Protein AF-A0A8S3K218-F1 (afdb_monomer)

Secondary structure (DSSP, 8-state):
---TTSHHHHHHHHHHHHHS--SS-----------HHHHHHHHHHHHHHHHHHSS------B----HHHHHHHHHH---GGG--STTGGG-SS---BS-HHHHHTTT-----SEEEE--TT-SS--TTEEEEE-SS-EE-

Structure (mmCIF, N/CA/C/O backbone):
data_AF-A0A8S3K218-F1
#
_entry.id   AF-A0A8S3K218-F1
#
loop_
_atom_site.group_PDB
_atom_site.id
_atom_site.type_symbol
_atom_site.label_atom_id
_atom_site.label_alt_id
_atom_site.label_comp_id
_atom_site.label_asym_id
_atom_site.label_entity_id
_atom_site.label_seq_id
_atom_site.pdbx_PDB_ins_code
_atom_site.Cartn_x
_atom_site.Cartn_y
_atom_site.Cartn_z
_atom_site.occupancy
_atom_site.B_iso_or_equiv
_atom_site.auth_seq_id
_atom_site.auth_comp_id
_atom_site.auth_asym_id
_atom_site.auth_atom_id
_atom_site.pdbx_PDB_model_num
ATOM 1 N N . MET A 1 1 ? -3.568 -11.811 10.333 1.00 82.25 1 MET A N 1
ATOM 2 C CA . MET A 1 1 ? -4.507 -10.681 10.504 1.00 82.25 1 MET A CA 1
ATOM 3 C C . MET A 1 1 ? -3.944 -9.694 11.508 1.00 82.25 1 MET A C 1
ATOM 5 O O . MET A 1 1 ? -3.314 -10.127 12.468 1.00 82.25 1 MET A O 1
ATOM 9 N N . VAL A 1 2 ? -4.155 -8.398 11.283 1.00 90.75 2 VAL A N 1
ATOM 10 C CA . VAL A 1 2 ? -3.811 -7.354 12.260 1.00 90.75 2 VAL A CA 1
ATOM 11 C C . VAL A 1 2 ? -4.861 -7.378 13.375 1.00 90.75 2 VAL A C 1
ATOM 13 O O . VAL A 1 2 ? -6.057 -7.464 13.092 1.00 90.75 2 VAL A O 1
ATOM 16 N N . GLN A 1 3 ? -4.435 -7.375 14.638 1.00 92.31 3 GLN A N 1
ATOM 17 C CA . GLN A 1 3 ? -5.360 -7.479 15.771 1.00 92.31 3 GLN A CA 1
ATOM 18 C C . GLN A 1 3 ? -6.104 -6.158 15.992 1.00 92.31 3 GLN A C 1
ATOM 20 O O . GLN A 1 3 ? -5.483 -5.104 16.014 1.00 92.31 3 GLN A O 1
ATOM 25 N N . LYS A 1 4 ? -7.423 -6.212 16.233 1.00 91.81 4 LYS A N 1
ATOM 26 C CA . LYS A 1 4 ? -8.275 -5.014 16.408 1.00 91.81 4 LYS A CA 1
ATOM 27 C C . LYS A 1 4 ? -7.841 -4.089 17.555 1.00 91.81 4 LYS A C 1
ATOM 29 O O . LYS A 1 4 ? -8.192 -2.914 17.568 1.00 91.81 4 LYS A O 1
ATOM 34 N N . THR A 1 5 ? -7.111 -4.632 18.524 1.00 93.12 5 THR A N 1
ATOM 35 C CA . THR A 1 5 ? -6.616 -3.929 19.710 1.00 93.12 5 THR A CA 1
ATOM 36 C C . THR A 1 5 ? -5.341 -3.127 19.457 1.00 93.12 5 THR A C 1
ATOM 38 O O . THR A 1 5 ? -4.962 -2.347 20.324 1.00 93.12 5 THR A O 1
ATOM 41 N N . THR A 1 6 ? -4.668 -3.298 18.313 1.00 95.88 6 THR A N 1
ATOM 42 C CA . THR A 1 6 ? -3.428 -2.568 18.028 1.00 95.88 6 THR A CA 1
ATOM 43 C C . THR A 1 6 ? -3.710 -1.169 17.497 1.00 95.88 6 THR A C 1
ATOM 45 O O . THR A 1 6 ? -4.680 -0.939 16.770 1.00 95.88 6 THR A O 1
ATOM 48 N N . GLU A 1 7 ? -2.805 -0.240 17.800 1.00 94.94 7 GLU A N 1
ATOM 49 C CA . GLU A 1 7 ? -2.823 1.116 17.239 1.00 94.94 7 GLU A CA 1
ATOM 50 C C . GLU A 1 7 ? -2.764 1.093 15.705 1.00 94.94 7 GLU A C 1
ATOM 52 O O . GLU A 1 7 ? -3.448 1.870 15.043 1.00 94.94 7 GLU A O 1
ATOM 57 N N . GLU A 1 8 ? -2.009 0.149 15.130 1.00 92.94 8 GLU A N 1
ATOM 58 C CA . GLU A 1 8 ? -1.932 -0.065 13.681 1.00 92.94 8 GLU A CA 1
ATOM 59 C C . GLU A 1 8 ? -3.313 -0.357 13.081 1.00 92.94 8 GLU A C 1
ATOM 61 O O . GLU A 1 8 ? -3.722 0.300 12.122 1.00 92.94 8 GLU A O 1
ATOM 66 N N . TYR A 1 9 ? -4.068 -1.298 13.663 1.00 94.94 9 TYR A N 1
ATOM 67 C CA . TYR A 1 9 ? -5.414 -1.605 13.183 1.00 94.94 9 TYR A CA 1
ATOM 68 C C . TYR A 1 9 ? -6.322 -0.383 13.284 1.00 94.94 9 TYR A C 1
ATOM 70 O O . TYR A 1 9 ? -7.022 -0.049 12.327 1.00 94.94 9 TYR A O 1
ATOM 78 N N . GLN A 1 10 ? -6.318 0.285 14.439 1.00 94.62 10 GLN A N 1
ATOM 79 C CA . GLN A 1 10 ? -7.185 1.431 14.699 1.00 94.62 10 GLN A CA 1
ATOM 80 C C . GLN A 1 10 ? -6.899 2.567 13.716 1.00 94.62 10 GLN A C 1
ATOM 82 O O . GLN A 1 10 ? -7.830 3.062 13.082 1.00 94.62 10 GLN A O 1
ATOM 87 N N . SER A 1 11 ? -5.625 2.893 13.497 1.00 93.75 11 SER A N 1
ATOM 88 C CA . SER A 1 11 ? -5.189 3.915 12.543 1.00 93.75 11 SER A CA 1
ATOM 89 C C . SER A 1 11 ? -5.617 3.591 11.106 1.00 93.75 11 SER A C 1
ATOM 91 O O . SER A 1 11 ? -6.275 4.405 10.452 1.00 93.75 11 SER A O 1
ATOM 93 N N . ILE A 1 12 ? -5.343 2.369 10.628 1.00 92.62 12 ILE A N 1
ATOM 94 C CA . ILE A 1 12 ? -5.721 1.943 9.270 1.00 92.62 12 ILE A CA 1
ATOM 95 C C . ILE A 1 12 ? -7.245 1.944 9.109 1.00 92.62 12 ILE A C 1
ATOM 97 O O . ILE A 1 12 ? -7.765 2.430 8.101 1.00 92.62 12 ILE A O 1
ATOM 101 N N . SER A 1 13 ? -7.972 1.425 10.101 1.00 92.44 13 SER A N 1
ATOM 102 C CA . SER A 1 13 ? -9.433 1.363 10.068 1.00 92.44 13 SER A CA 1
ATOM 103 C C . SER A 1 13 ? -10.065 2.756 10.050 1.00 92.44 13 SER A C 1
ATOM 105 O O . SER A 1 13 ? -10.955 2.995 9.238 1.00 92.44 13 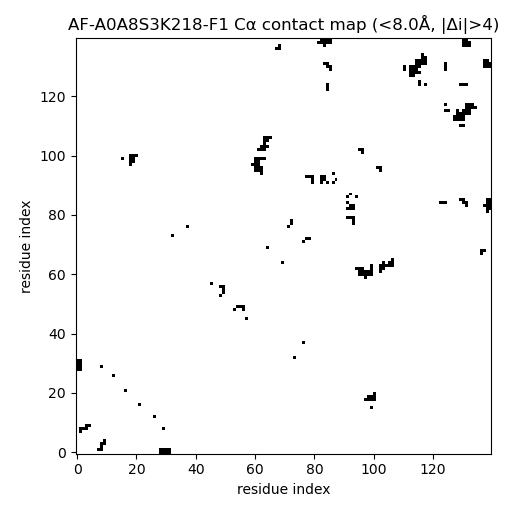SER A O 1
ATOM 107 N N . ALA A 1 14 ? -9.552 3.699 10.846 1.00 91.44 14 ALA A N 1
ATOM 108 C CA . ALA A 1 14 ? -10.031 5.076 10.880 1.00 91.44 14 ALA A CA 1
ATOM 109 C C . ALA A 1 14 ? -9.775 5.798 9.548 1.00 91.44 14 ALA A C 1
ATOM 111 O O . ALA A 1 14 ? -10.675 6.454 9.023 1.00 91.44 14 ALA A O 1
ATOM 112 N N . HIS A 1 15 ? -8.587 5.632 8.954 1.00 89.88 15 HIS A N 1
ATOM 113 C CA . HIS A 1 15 ? -8.266 6.202 7.640 1.00 89.88 15 HIS A CA 1
ATOM 114 C C . HIS A 1 15 ? -9.139 5.602 6.518 1.00 89.88 15 HIS A C 1
ATOM 116 O O . HIS A 1 15 ? -9.606 6.304 5.616 1.00 89.88 15 HIS A O 1
ATOM 122 N N . PHE A 1 16 ? -9.419 4.296 6.582 1.00 89.94 16 PHE A N 1
ATOM 123 C CA . PHE A 1 16 ? -10.322 3.629 5.642 1.00 89.94 16 PHE A CA 1
ATOM 124 C C . PHE A 1 16 ? -11.767 4.106 5.786 1.00 89.94 16 PHE A C 1
ATOM 126 O O . PHE A 1 16 ? -12.405 4.447 4.790 1.00 89.94 16 PHE A O 1
ATOM 133 N N . GLN A 1 17 ? -12.278 4.174 7.013 1.00 88.69 17 GLN A N 1
ATOM 134 C CA . GLN A 1 17 ? -13.652 4.583 7.290 1.00 88.69 17 GLN A CA 1
ATOM 135 C C . GLN A 1 17 ? -13.893 6.059 6.966 1.00 88.69 17 GLN A C 1
ATOM 137 O O . GLN A 1 17 ? -14.921 6.374 6.377 1.00 88.69 17 GLN A O 1
ATOM 142 N N . SER A 1 18 ? -12.943 6.954 7.256 1.00 86.62 18 SER A N 1
ATOM 143 C CA . SER A 1 18 ? -13.076 8.384 6.932 1.00 86.62 18 SER A CA 1
ATOM 144 C C . SER A 1 18 ? -13.172 8.648 5.426 1.00 86.62 18 SER A C 1
ATOM 146 O O . SER A 1 18 ? -13.828 9.594 4.992 1.00 86.62 18 SER A O 1
ATOM 148 N N . SER A 1 19 ? -12.553 7.787 4.615 1.00 81.56 19 SER A N 1
ATOM 149 C CA . SER A 1 19 ? -12.577 7.861 3.152 1.00 81.56 19 SER A CA 1
ATOM 150 C C . SER A 1 19 ? -13.678 7.000 2.506 1.00 81.56 19 SER A C 1
ATOM 152 O O . SER A 1 19 ? -13.929 7.114 1.297 1.00 81.56 19 SER A O 1
ATOM 154 N N . THR A 1 20 ? -14.371 6.172 3.296 1.00 79.44 20 THR A N 1
ATOM 155 C CA . THR A 1 20 ? -15.498 5.337 2.864 1.00 79.44 20 THR A CA 1
ATOM 156 C C . THR A 1 20 ? -16.810 6.082 3.118 1.00 79.44 20 THR A C 1
ATOM 158 O O . THR A 1 20 ? -17.209 6.277 4.260 1.00 79.44 20 THR A O 1
ATOM 161 N N . LYS A 1 21 ? -17.545 6.468 2.068 1.00 68.38 21 LYS A N 1
ATOM 162 C CA . LYS A 1 21 ? -18.939 6.905 2.208 1.00 68.38 21 LYS A CA 1
ATOM 163 C C . LYS A 1 21 ? -19.718 5.718 2.765 1.00 68.38 21 LYS A C 1
ATOM 165 O O . LYS A 1 21 ? -19.738 4.657 2.134 1.00 68.38 21 LYS A O 1
ATOM 170 N N . SER A 1 22 ? -20.295 5.884 3.951 1.00 55.62 22 SER A N 1
ATOM 171 C CA . SER A 1 22 ? -20.985 4.865 4.747 1.00 55.62 22 SER A CA 1
ATOM 172 C C . SER A 1 22 ? -22.288 4.388 4.090 1.00 55.62 22 SER A C 1
ATOM 174 O O . SER A 1 22 ? -23.379 4.532 4.625 1.00 55.62 22 SER A O 1
ATOM 176 N N . ASN A 1 23 ? -22.188 3.767 2.918 1.00 62.44 23 ASN A N 1
ATOM 177 C CA . ASN A 1 23 ? -23.311 3.172 2.198 1.00 62.44 23 ASN A CA 1
ATOM 178 C C . ASN A 1 23 ? -23.562 1.731 2.686 1.00 62.44 23 ASN A C 1
ATOM 180 O O . ASN A 1 23 ? -23.638 0.815 1.871 1.00 62.44 23 ASN A O 1
ATOM 184 N N . GLY A 1 24 ? -23.590 1.507 4.005 1.00 66.94 24 GLY A N 1
ATOM 185 C CA . GLY A 1 24 ? -23.833 0.179 4.590 1.00 66.94 24 GLY A CA 1
ATOM 186 C C . GLY A 1 24 ? -22.707 -0.844 4.387 1.00 66.94 24 GLY A C 1
ATOM 187 O O . GLY A 1 24 ? -22.970 -2.041 4.351 1.00 66.94 24 GLY A O 1
ATOM 188 N N . LYS A 1 25 ? -21.455 -0.395 4.222 1.00 74.88 25 LYS A N 1
ATOM 189 C CA . LYS A 1 25 ? -20.286 -1.277 4.058 1.00 74.88 25 LYS A CA 1
ATOM 190 C C . LYS A 1 25 ? -19.583 -1.503 5.390 1.00 74.88 25 LYS A C 1
ATOM 192 O O . LYS A 1 25 ? -19.306 -0.543 6.105 1.00 74.88 25 LYS A O 1
ATOM 197 N N . GLU A 1 26 ? -19.246 -2.756 5.672 1.00 85.06 26 GLU A N 1
ATOM 198 C CA . GLU A 1 26 ? -18.544 -3.170 6.887 1.00 85.06 26 GLU A CA 1
ATOM 199 C C . GLU A 1 26 ? -17.089 -3.564 6.584 1.00 85.06 26 GLU A C 1
ATOM 201 O O . GLU A 1 26 ? -16.802 -4.261 5.609 1.00 85.06 26 GLU A O 1
ATOM 206 N N . LEU A 1 27 ? -16.158 -3.123 7.437 1.00 88.06 27 LEU A N 1
ATOM 207 C CA . LEU A 1 27 ? -14.769 -3.579 7.404 1.00 88.06 27 LEU A CA 1
ATOM 208 C C . LEU A 1 27 ? -14.671 -4.966 8.054 1.00 88.06 27 LEU A C 1
ATOM 210 O O . LEU A 1 27 ? -14.757 -5.089 9.274 1.00 88.06 27 LEU A O 1
ATOM 214 N N . ILE A 1 28 ? -14.434 -5.993 7.238 1.00 90.88 28 ILE A N 1
ATOM 215 C CA . ILE A 1 28 ? -14.395 -7.387 7.703 1.00 90.88 28 ILE A CA 1
ATOM 216 C C . ILE A 1 28 ? -13.063 -7.729 8.384 1.00 90.88 28 ILE A C 1
ATOM 218 O O . ILE A 1 28 ? -13.045 -8.262 9.495 1.00 90.88 28 ILE A O 1
ATOM 222 N N . ARG A 1 29 ? -11.931 -7.437 7.730 1.00 92.56 29 ARG A N 1
ATOM 223 C CA . ARG A 1 29 ? -10.586 -7.736 8.247 1.00 92.56 29 ARG A CA 1
ATOM 224 C C . ARG A 1 29 ? -9.513 -6.842 7.631 1.00 92.56 29 ARG A C 1
ATOM 226 O O . ARG A 1 29 ? -9.714 -6.279 6.560 1.00 92.56 29 ARG A O 1
ATOM 233 N N . ILE A 1 30 ? -8.365 -6.773 8.305 1.00 94.75 30 ILE A N 1
ATOM 234 C CA . ILE A 1 30 ? -7.131 -6.157 7.806 1.00 94.75 30 ILE A CA 1
ATOM 235 C C . ILE A 1 30 ? -6.026 -7.217 7.822 1.00 94.75 30 ILE A C 1
ATOM 237 O O . ILE A 1 30 ? -5.761 -7.866 8.844 1.00 94.75 30 ILE A O 1
ATOM 241 N N . GLU A 1 31 ? -5.372 -7.388 6.678 1.00 94.38 31 GLU A N 1
ATOM 242 C CA . GLU A 1 31 ? -4.277 -8.332 6.481 1.00 94.38 31 GLU A CA 1
ATOM 243 C C . GLU A 1 31 ? -3.016 -7.565 6.091 1.00 94.38 31 GLU A C 1
ATOM 245 O O . GLU A 1 31 ? -3.005 -6.823 5.113 1.00 94.38 31 GLU A O 1
ATOM 250 N N . LEU A 1 32 ? -1.962 -7.720 6.894 1.00 92.50 32 LEU A N 1
ATOM 251 C CA . LEU A 1 32 ? -0.677 -7.085 6.638 1.00 92.50 32 LEU A CA 1
ATOM 252 C C . LEU A 1 32 ? 0.142 -7.960 5.692 1.00 92.50 32 LEU A C 1
ATOM 254 O O . LEU A 1 32 ? 0.500 -9.089 6.036 1.00 92.50 32 LEU A O 1
ATOM 258 N N . ILE A 1 33 ? 0.467 -7.415 4.524 1.00 91.50 33 ILE A N 1
ATOM 259 C CA . ILE A 1 33 ? 1.346 -8.055 3.548 1.00 91.50 33 ILE A CA 1
ATOM 260 C C . ILE 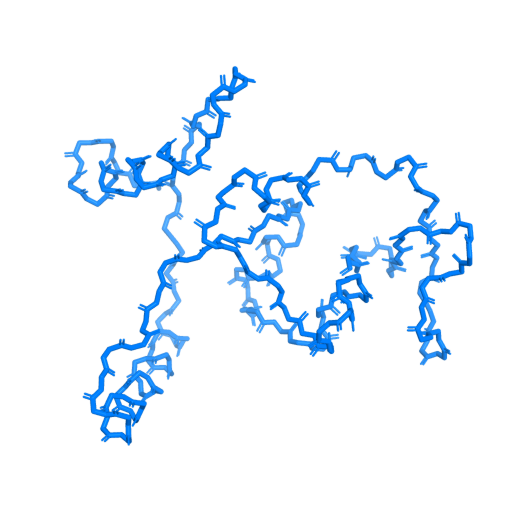A 1 33 ? 2.791 -7.768 3.956 1.00 91.50 33 ILE A C 1
ATOM 262 O O . ILE A 1 33 ? 3.198 -6.611 4.052 1.00 91.50 33 ILE A O 1
ATOM 266 N N . LYS A 1 34 ? 3.574 -8.821 4.201 1.00 90.56 34 LYS A N 1
ATOM 267 C CA . LYS A 1 34 ? 4.995 -8.711 4.546 1.00 90.56 34 LYS A CA 1
ATOM 268 C C . LYS A 1 34 ? 5.841 -9.327 3.444 1.00 90.56 34 LYS A C 1
ATOM 270 O O . LYS A 1 34 ? 5.875 -10.544 3.298 1.00 90.56 34 LYS A O 1
ATOM 275 N N . ASN A 1 35 ? 6.544 -8.481 2.699 1.00 89.25 35 ASN A N 1
ATOM 276 C CA . ASN A 1 35 ? 7.555 -8.910 1.743 1.00 89.25 35 ASN A CA 1
ATOM 277 C C . ASN A 1 35 ? 8.838 -8.104 1.970 1.00 89.25 35 ASN A C 1
ATOM 279 O O . ASN A 1 35 ? 8.922 -6.931 1.609 1.00 89.25 35 ASN A O 1
ATOM 283 N N . GLU A 1 36 ? 9.823 -8.735 2.606 1.00 91.25 36 GLU A N 1
ATOM 284 C CA . GLU A 1 36 ? 11.068 -8.084 3.019 1.00 91.25 36 GLU A CA 1
ATOM 285 C C . GLU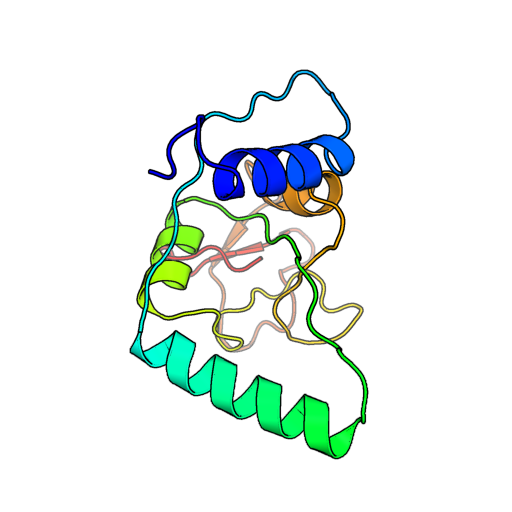 A 1 36 ? 11.895 -7.599 1.824 1.00 91.25 36 GLU A C 1
ATOM 287 O O . GLU A 1 36 ? 12.407 -6.481 1.838 1.00 91.25 36 GLU A O 1
ATOM 292 N N . GLN A 1 37 ? 11.959 -8.388 0.749 1.00 89.88 37 GLN A N 1
ATOM 293 C CA . GLN A 1 37 ? 12.722 -8.032 -0.447 1.00 89.88 37 GLN A CA 1
ATOM 294 C C . GLN A 1 37 ? 12.176 -6.760 -1.107 1.00 89.88 37 GLN A C 1
ATOM 296 O O . GLN A 1 37 ? 12.942 -5.861 -1.464 1.00 89.88 37 GLN A O 1
ATOM 301 N N . TRP A 1 38 ? 10.851 -6.656 -1.244 1.00 88.06 38 TRP A N 1
ATOM 302 C CA . TRP A 1 38 ? 10.219 -5.449 -1.779 1.00 88.06 38 TRP A CA 1
ATOM 303 C C . TRP A 1 38 ? 10.314 -4.276 -0.812 1.00 88.06 38 TRP A C 1
ATOM 305 O O . TRP A 1 38 ? 10.558 -3.153 -1.250 1.00 88.06 38 TRP A O 1
ATOM 315 N N . TYR A 1 39 ? 10.199 -4.524 0.493 1.00 91.81 39 TYR A N 1
ATOM 316 C CA . TYR A 1 39 ? 10.326 -3.479 1.502 1.00 91.81 39 TYR A CA 1
ATOM 317 C C . TYR A 1 39 ? 11.713 -2.822 1.486 1.00 91.81 39 TYR A C 1
ATOM 319 O O . TYR A 1 39 ? 11.810 -1.597 1.526 1.00 91.81 39 TYR A O 1
ATOM 327 N N . VAL A 1 40 ? 12.791 -3.599 1.340 1.00 94.81 40 VAL A N 1
ATOM 328 C CA . VAL A 1 40 ? 14.154 -3.050 1.220 1.00 94.81 40 VAL A CA 1
ATOM 329 C C . VAL A 1 40 ? 14.281 -2.142 -0.007 1.00 94.81 40 VAL A C 1
ATOM 331 O O . VAL A 1 40 ? 14.775 -1.018 0.111 1.00 94.81 40 VAL A O 1
ATOM 334 N N . LYS A 1 41 ? 13.777 -2.576 -1.173 1.00 92.62 41 LYS A N 1
ATOM 335 C CA . LYS A 1 41 ? 13.775 -1.754 -2.399 1.00 92.62 41 LYS A CA 1
ATOM 336 C C . LYS A 1 41 ? 12.953 -0.476 -2.221 1.00 92.62 41 LYS A C 1
ATOM 338 O O . LYS A 1 41 ? 13.412 0.605 -2.584 1.00 92.62 41 LYS A O 1
ATOM 343 N N . TYR A 1 42 ? 11.771 -0.589 -1.617 1.00 91.19 42 TYR A N 1
ATOM 344 C CA . TYR A 1 42 ? 10.913 0.547 -1.293 1.00 91.19 42 TYR A CA 1
ATOM 345 C C . TYR A 1 42 ? 11.642 1.579 -0.424 1.00 91.19 42 TYR A C 1
ATOM 347 O O . TYR A 1 42 ? 11.673 2.761 -0.759 1.00 91.19 42 TYR A O 1
ATOM 355 N N . ARG A 1 43 ? 12.293 1.138 0.660 1.00 94.56 43 ARG A N 1
ATOM 356 C CA . ARG A 1 43 ? 13.023 2.025 1.578 1.00 94.56 43 ARG A CA 1
ATOM 357 C C . ARG A 1 43 ? 14.208 2.722 0.914 1.00 94.56 43 ARG A C 1
ATOM 359 O O . ARG A 1 43 ? 14.442 3.892 1.210 1.00 94.56 43 ARG A O 1
ATOM 366 N N . ALA A 1 44 ? 14.913 2.044 0.008 1.00 93.88 44 ALA A N 1
ATOM 367 C CA . ALA A 1 44 ? 15.983 2.660 -0.775 1.00 93.88 44 ALA A CA 1
ATOM 368 C C . ALA A 1 44 ? 15.448 3.792 -1.673 1.00 93.88 44 ALA A C 1
ATOM 370 O O . ALA A 1 44 ? 15.977 4.904 -1.638 1.00 93.88 44 ALA A O 1
ATOM 371 N N . HIS A 1 45 ? 14.353 3.552 -2.404 1.00 90.19 45 HIS A N 1
ATOM 372 C CA . HIS A 1 45 ? 13.703 4.585 -3.220 1.00 90.19 45 HIS A CA 1
ATOM 373 C C . HIS A 1 45 ? 13.137 5.735 -2.382 1.00 90.19 45 HIS A C 1
ATOM 375 O O . HIS A 1 45 ? 13.294 6.897 -2.748 1.00 90.19 45 HIS A O 1
ATOM 381 N N . PHE A 1 46 ? 12.518 5.433 -1.241 1.00 89.19 46 PHE A N 1
ATOM 382 C CA . PHE A 1 46 ? 12.014 6.449 -0.320 1.00 89.19 46 PHE A CA 1
ATOM 383 C C . PHE A 1 46 ? 13.133 7.403 0.130 1.00 89.19 46 PHE A C 1
ATOM 385 O O . PHE A 1 46 ? 12.959 8.621 0.087 1.00 89.19 46 PHE A O 1
ATOM 392 N N . GLN A 1 47 ? 14.301 6.866 0.502 1.00 91.88 47 GLN A N 1
ATOM 393 C CA . GLN A 1 47 ? 15.445 7.674 0.932 1.00 91.88 47 GLN A CA 1
ATOM 394 C C . GLN A 1 47 ? 16.019 8.534 -0.206 1.00 91.88 47 GLN A C 1
ATOM 396 O O . GLN A 1 47 ? 16.354 9.700 0.021 1.00 91.88 47 GLN A O 1
ATOM 401 N N . ASP A 1 48 ? 16.108 7.994 -1.426 1.00 92.19 48 ASP A N 1
ATOM 402 C CA . ASP A 1 48 ? 16.506 8.759 -2.616 1.00 92.19 48 ASP A CA 1
ATOM 403 C C . ASP A 1 48 ? 15.566 9.951 -2.859 1.00 92.19 48 ASP A C 1
ATOM 405 O O . ASP A 1 48 ? 16.008 11.098 -2.961 1.00 92.19 48 ASP A O 1
ATOM 409 N N . PHE A 1 49 ? 14.252 9.710 -2.856 1.00 85.81 49 PHE A N 1
ATOM 410 C CA . PHE A 1 49 ? 13.248 10.752 -3.074 1.00 85.81 49 PHE A CA 1
ATOM 411 C C . PHE A 1 49 ? 13.261 11.807 -1.970 1.00 85.81 49 PHE A C 1
ATOM 413 O O . PHE A 1 49 ? 13.207 12.999 -2.275 1.00 85.81 49 PHE A O 1
ATOM 420 N N . ALA A 1 50 ? 13.378 11.394 -0.705 1.00 88.75 50 ALA A N 1
ATOM 421 C CA . ALA A 1 50 ? 13.486 12.317 0.421 1.00 88.75 50 ALA A CA 1
ATOM 422 C C . ALA A 1 50 ? 14.709 13.237 0.275 1.00 88.75 50 ALA A C 1
ATOM 424 O O . ALA A 1 50 ? 14.613 14.441 0.516 1.00 88.75 50 ALA A O 1
ATOM 425 N N . THR A 1 51 ? 15.837 12.690 -0.187 1.00 91.56 51 THR A N 1
ATOM 426 C CA . THR A 1 51 ? 17.083 13.441 -0.399 1.00 91.56 51 THR A CA 1
ATOM 427 C C . THR A 1 51 ? 16.950 14.418 -1.568 1.00 91.56 51 THR A C 1
ATOM 429 O O . THR A 1 51 ? 17.275 15.599 -1.437 1.00 91.56 51 THR A O 1
ATOM 432 N N . ARG A 1 52 ? 16.432 13.947 -2.707 1.00 94.38 52 ARG A N 1
ATOM 433 C CA . ARG A 1 52 ? 16.315 14.727 -3.945 1.00 94.38 52 ARG A CA 1
ATOM 434 C C . ARG A 1 52 ? 15.253 15.821 -3.869 1.00 94.38 52 ARG A C 1
ATOM 436 O O . ARG A 1 52 ? 15.465 16.911 -4.392 1.00 94.38 52 ARG A O 1
ATOM 443 N N . LEU A 1 53 ? 14.113 15.534 -3.241 1.00 89.56 53 LEU A N 1
ATOM 444 C CA . LEU A 1 53 ? 12.962 16.440 -3.194 1.00 89.56 53 LEU A CA 1
ATOM 445 C C . LEU A 1 53 ? 12.894 17.264 -1.903 1.00 89.56 53 LEU A C 1
ATOM 447 O O . LEU A 1 53 ? 12.118 18.213 -1.847 1.00 89.56 53 LEU A O 1
ATOM 451 N N . LYS A 1 54 ? 13.684 16.915 -0.876 1.00 91.94 54 LYS A N 1
ATOM 452 C CA . LYS A 1 54 ? 13.700 17.572 0.447 1.00 91.94 54 LYS A CA 1
ATOM 453 C C . LYS A 1 54 ? 12.313 17.684 1.097 1.00 91.94 54 LYS A C 1
ATOM 455 O O . LYS A 1 54 ? 12.046 18.609 1.858 1.00 91.94 54 LYS A O 1
ATOM 460 N N . GLN A 1 55 ? 11.428 16.741 0.793 1.00 83.56 55 GLN A N 1
ATOM 461 C CA . GLN A 1 55 ? 10.065 16.679 1.311 1.00 83.56 55 GLN A CA 1
ATOM 462 C C . GLN A 1 55 ? 9.627 15.221 1.442 1.00 83.56 55 GLN A C 1
ATOM 464 O O . GLN A 1 55 ? 10.084 14.358 0.686 1.00 83.56 55 GLN A O 1
ATOM 469 N N . ASN A 1 56 ? 8.701 14.951 2.362 1.00 82.19 56 ASN A N 1
ATOM 470 C CA . ASN A 1 56 ? 8.051 13.650 2.414 1.00 82.19 56 ASN A CA 1
ATOM 471 C C . ASN A 1 56 ? 6.964 13.576 1.329 1.00 82.19 56 ASN A C 1
ATOM 473 O O . ASN A 1 56 ? 6.025 14.370 1.327 1.00 82.19 56 ASN A O 1
ATOM 477 N N . THR A 1 57 ? 7.116 12.631 0.401 1.00 81.50 57 THR A N 1
ATOM 478 C CA . THR A 1 57 ? 6.166 12.398 -0.700 1.00 81.50 57 THR A CA 1
ATOM 479 C C . THR A 1 57 ? 5.370 11.104 -0.549 1.00 81.50 57 THR A C 1
ATOM 481 O O . THR A 1 57 ? 4.499 10.835 -1.376 1.00 81.50 57 THR A O 1
ATOM 484 N N . GLU A 1 58 ? 5.634 10.321 0.500 1.00 87.50 58 GLU A N 1
ATOM 485 C CA . GLU A 1 58 ? 4.907 9.087 0.790 1.00 87.50 58 GLU A CA 1
ATOM 486 C C . GLU A 1 58 ? 3.450 9.393 1.142 1.00 87.50 58 GLU A C 1
ATOM 488 O O . GLU A 1 58 ? 3.131 10.353 1.850 1.00 87.50 58 GLU A O 1
ATOM 493 N N . ARG A 1 59 ? 2.545 8.573 0.606 1.00 84.69 59 ARG A N 1
ATOM 494 C CA . ARG A 1 59 ? 1.105 8.693 0.825 1.00 84.69 59 ARG A CA 1
ATOM 495 C C . ARG A 1 59 ? 0.501 7.310 0.994 1.00 84.69 59 ARG A C 1
ATOM 497 O O . ARG A 1 59 ? 0.830 6.392 0.248 1.00 84.69 59 ARG A O 1
ATOM 504 N N . HIS A 1 60 ? -0.451 7.199 1.912 1.00 86.88 60 HIS A N 1
ATOM 505 C CA . HIS A 1 60 ? -1.336 6.044 1.979 1.00 86.88 60 HIS A CA 1
ATOM 506 C C . HIS A 1 60 ? -2.424 6.186 0.918 1.00 86.88 60 HIS A C 1
ATOM 508 O O . HIS A 1 60 ? -3.179 7.161 0.916 1.00 86.88 60 HIS A O 1
ATOM 514 N N . LEU A 1 61 ? -2.487 5.220 0.006 1.00 85.75 61 LEU A N 1
ATOM 515 C CA . LEU A 1 61 ? -3.443 5.194 -1.093 1.00 85.75 61 LEU A CA 1
ATOM 516 C C . LEU A 1 61 ? -4.141 3.835 -1.163 1.00 85.75 61 LEU A C 1
ATOM 518 O O . LEU A 1 61 ? -3.683 2.842 -0.602 1.00 85.75 61 LEU A O 1
ATOM 522 N N . TYR A 1 62 ? -5.253 3.810 -1.881 1.00 85.62 62 TYR A N 1
ATOM 523 C CA . TYR A 1 62 ? -6.104 2.653 -2.086 1.00 85.62 62 TYR A CA 1
ATOM 524 C C . TYR A 1 62 ? -6.041 2.184 -3.536 1.00 85.62 62 TYR A C 1
ATOM 526 O O . TYR A 1 62 ? -5.996 2.998 -4.459 1.00 85.62 62 TYR A O 1
ATOM 534 N N . HIS A 1 63 ? -6.088 0.866 -3.711 1.00 85.75 63 HIS A N 1
ATOM 535 C CA . HIS A 1 63 ? -6.274 0.200 -4.991 1.00 85.75 63 HIS A CA 1
ATOM 536 C C . HIS A 1 63 ? -7.373 -0.850 -4.814 1.00 85.75 63 HIS A C 1
ATOM 538 O O . HIS A 1 63 ? -7.253 -1.752 -3.985 1.00 85.75 63 HIS A O 1
ATOM 544 N N . GLY A 1 64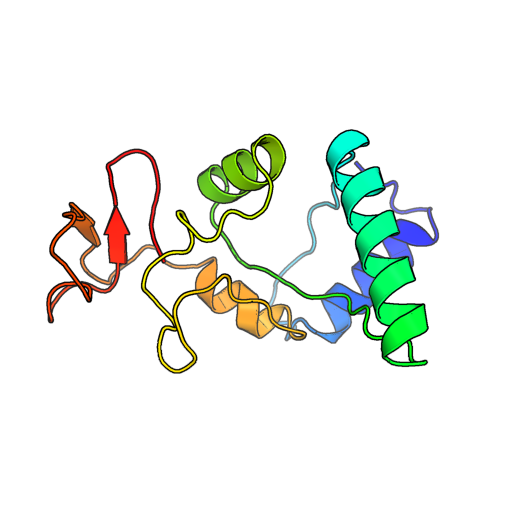 ? -8.483 -0.683 -5.527 1.00 82.94 64 GLY A N 1
ATOM 545 C CA . GLY A 1 64 ? -9.599 -1.618 -5.486 1.00 82.94 64 GLY A CA 1
ATOM 546 C C . GLY A 1 64 ? -9.435 -2.675 -6.568 1.00 82.94 64 GLY A C 1
ATOM 547 O O . GLY A 1 64 ? -9.317 -2.313 -7.732 1.00 82.94 64 GLY A O 1
ATOM 548 N N . CYS A 1 65 ? -9.435 -3.955 -6.197 1.00 78.94 65 CYS A N 1
ATOM 549 C CA . CYS A 1 65 ? -9.273 -5.064 -7.134 1.00 78.94 65 CYS A CA 1
ATOM 550 C C . CYS A 1 65 ? -10.054 -6.314 -6.691 1.00 78.94 65 CYS A C 1
ATOM 552 O O . CYS A 1 65 ? -10.516 -6.402 -5.549 1.00 78.94 65 CYS A O 1
ATOM 554 N N . ALA A 1 66 ? -10.206 -7.273 -7.608 1.00 80.00 66 ALA A N 1
ATOM 555 C CA . ALA A 1 66 ? -10.726 -8.606 -7.311 1.00 80.00 66 ALA A CA 1
ATOM 556 C C . ALA A 1 66 ? -9.686 -9.461 -6.561 1.00 80.00 66 ALA A C 1
ATOM 558 O O . ALA A 1 66 ? -8.487 -9.199 -6.640 1.00 80.00 66 ALA A O 1
ATOM 559 N N . GLN A 1 67 ? -10.133 -10.524 -5.882 1.00 79.69 67 GLN A N 1
ATOM 560 C CA . GLN A 1 67 ? -9.250 -11.389 -5.085 1.00 79.69 67 GLN A CA 1
ATOM 561 C C . GLN A 1 67 ? -8.098 -11.993 -5.908 1.00 79.69 67 GLN A C 1
ATOM 563 O O . GLN A 1 67 ? -6.965 -11.990 -5.446 1.00 79.69 67 GLN A O 1
ATOM 568 N N . THR A 1 68 ? -8.350 -12.439 -7.142 1.00 76.88 68 THR A N 1
ATOM 569 C CA . THR A 1 68 ? -7.311 -13.016 -8.018 1.00 76.88 68 THR A CA 1
ATOM 570 C C . THR A 1 68 ? -6.212 -12.009 -8.367 1.00 76.88 68 THR A C 1
ATOM 572 O O . THR A 1 68 ? -5.030 -12.347 -8.363 1.00 76.88 68 THR A O 1
ATOM 575 N N . ALA A 1 69 ? -6.587 -10.751 -8.613 1.00 76.25 69 ALA A N 1
ATOM 576 C CA . ALA A 1 69 ? -5.637 -9.665 -8.827 1.00 76.25 69 ALA A CA 1
ATOM 577 C C . ALA A 1 69 ? -4.871 -9.330 -7.537 1.00 76.25 69 ALA A C 1
ATOM 579 O O . ALA A 1 69 ? -3.659 -9.131 -7.585 1.00 76.25 69 ALA A O 1
ATOM 580 N N . ALA A 1 70 ? -5.541 -9.335 -6.379 1.00 82.94 70 ALA A N 1
ATOM 581 C CA . ALA A 1 70 ? -4.881 -9.155 -5.088 1.00 82.94 70 ALA A CA 1
ATOM 582 C C . ALA A 1 70 ? -3.819 -10.240 -4.837 1.00 82.94 70 ALA A C 1
ATOM 584 O O . ALA A 1 70 ? -2.702 -9.911 -4.445 1.00 82.94 70 ALA A O 1
ATOM 585 N N . ASP A 1 71 ? -4.122 -11.508 -5.128 1.00 81.06 71 ASP A N 1
ATOM 586 C CA . ASP A 1 71 ? -3.181 -12.625 -4.971 1.00 81.06 71 ASP A CA 1
ATOM 587 C C . ASP A 1 71 ? -1.943 -12.454 -5.872 1.00 81.06 71 ASP A C 1
ATOM 589 O O . ASP A 1 71 ? -0.806 -12.666 -5.435 1.00 81.06 71 ASP A O 1
ATOM 593 N N . ALA A 1 72 ? -2.145 -12.002 -7.114 1.00 79.88 72 ALA A N 1
ATOM 594 C CA . ALA A 1 72 ? -1.058 -11.689 -8.039 1.00 79.88 72 ALA A CA 1
ATOM 595 C C . ALA A 1 72 ? -0.189 -10.524 -7.537 1.00 79.88 72 ALA A C 1
ATOM 597 O O . ALA A 1 72 ? 1.036 -10.647 -7.522 1.00 79.88 72 ALA A O 1
ATOM 598 N N . ILE A 1 73 ? -0.807 -9.435 -7.063 1.00 84.25 73 ILE A N 1
ATOM 599 C CA . ILE A 1 73 ? -0.108 -8.269 -6.496 1.00 84.25 73 ILE A CA 1
ATOM 600 C C . ILE A 1 73 ? 0.694 -8.671 -5.253 1.00 84.25 73 ILE A C 1
ATOM 602 O O . ILE A 1 73 ? 1.838 -8.253 -5.088 1.00 84.25 73 ILE A O 1
ATOM 606 N N . ILE A 1 74 ? 0.135 -9.510 -4.379 1.00 85.88 74 ILE A N 1
ATOM 607 C CA . ILE A 1 74 ? 0.828 -9.994 -3.177 1.00 85.88 74 ILE A CA 1
ATOM 608 C C . ILE A 1 74 ? 2.087 -10.785 -3.554 1.00 85.88 74 ILE A C 1
ATOM 610 O O . ILE A 1 74 ? 3.129 -10.636 -2.909 1.00 85.88 74 ILE A O 1
ATOM 614 N N . LYS A 1 75 ? 2.008 -11.612 -4.603 1.00 84.06 75 LYS A N 1
ATOM 615 C CA . LYS A 1 75 ? 3.120 -12.453 -5.056 1.00 84.06 75 LYS A CA 1
ATOM 616 C C . LYS A 1 75 ? 4.187 -11.662 -5.815 1.00 84.06 75 LYS A C 1
ATOM 618 O O . LYS A 1 75 ? 5.376 -11.814 -5.539 1.00 84.06 75 LYS A O 1
ATOM 623 N N . ASN A 1 76 ? 3.762 -10.832 -6.761 1.00 81.62 76 ASN A N 1
ATOM 624 C CA . ASN A 1 76 ? 4.635 -10.231 -7.771 1.00 81.62 76 ASN A CA 1
ATOM 625 C C . ASN A 1 76 ? 4.872 -8.729 -7.562 1.00 81.62 76 ASN A C 1
ATOM 627 O O . ASN A 1 76 ? 5.652 -8.138 -8.301 1.00 81.62 76 ASN A O 1
ATOM 631 N N . CYS A 1 77 ? 4.270 -8.126 -6.531 1.00 85.00 77 CYS A N 1
ATOM 632 C CA . CYS A 1 77 ? 4.122 -6.677 -6.395 1.00 85.00 77 CYS A CA 1
ATOM 633 C C . CYS A 1 77 ? 3.228 -6.084 -7.502 1.00 85.00 77 CYS A C 1
ATOM 635 O O . CYS A 1 77 ? 2.648 -6.784 -8.331 1.00 85.00 77 CYS A O 1
ATOM 637 N N . PHE A 1 78 ? 3.082 -4.766 -7.475 1.00 80.25 78 PHE A N 1
ATOM 638 C CA . PHE A 1 78 ? 2.439 -3.989 -8.521 1.00 80.25 78 PHE A CA 1
ATOM 639 C C . PHE A 1 78 ? 3.322 -3.973 -9.773 1.00 80.25 78 PHE A C 1
ATOM 641 O O . PHE A 1 78 ? 4.416 -3.410 -9.743 1.00 80.25 78 PHE A O 1
ATOM 648 N N . ASP A 1 79 ? 2.838 -4.565 -10.862 1.00 71.75 79 ASP A N 1
ATOM 649 C CA . ASP A 1 79 ? 3.541 -4.602 -12.141 1.00 71.75 79 ASP A CA 1
ATOM 650 C C . ASP A 1 79 ? 2.776 -3.795 -13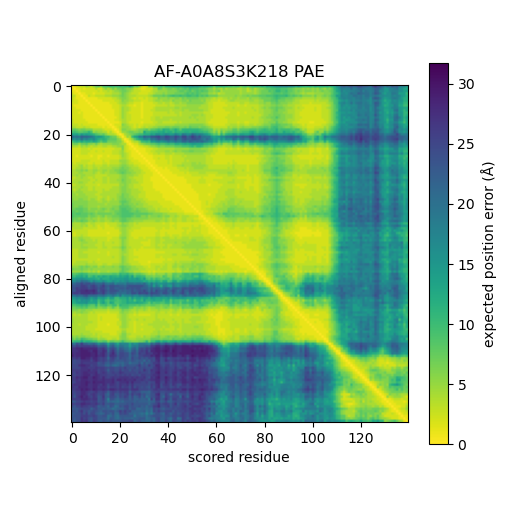.192 1.00 71.75 79 ASP A C 1
ATOM 652 O O . ASP A 1 79 ? 1.588 -4.017 -13.433 1.00 71.75 79 ASP A O 1
ATOM 656 N N . ARG A 1 80 ? 3.462 -2.814 -13.784 1.00 65.06 80 ARG A N 1
ATOM 657 C CA . ARG A 1 80 ? 2.880 -1.926 -14.790 1.00 65.06 80 ARG A CA 1
ATOM 658 C C . ARG A 1 80 ? 2.593 -2.664 -16.092 1.00 65.06 80 ARG A C 1
ATOM 660 O O . ARG A 1 80 ? 1.644 -2.290 -16.770 1.00 65.06 80 ARG A O 1
ATOM 667 N N . ASP A 1 81 ? 3.344 -3.716 -16.402 1.00 60.22 81 ASP A N 1
ATOM 668 C CA . ASP A 1 81 ? 3.102 -4.535 -17.592 1.00 60.22 81 ASP A CA 1
ATOM 669 C C . ASP A 1 81 ? 1.795 -5.345 -17.456 1.00 60.22 81 ASP A C 1
ATOM 671 O O . ASP A 1 81 ? 1.233 -5.803 -18.449 1.00 60.22 81 ASP A O 1
ATOM 675 N N . PHE A 1 82 ? 1.269 -5.444 -16.227 1.00 55.19 82 PHE A N 1
ATOM 676 C CA . PHE A 1 82 ? -0.034 -6.021 -15.886 1.00 55.19 82 PHE A CA 1
ATOM 677 C C . PHE A 1 82 ? -1.037 -4.973 -15.381 1.00 55.19 82 PHE A C 1
ATOM 679 O O . PHE A 1 82 ? -2.126 -5.332 -14.923 1.00 55.19 82 PHE A O 1
ATOM 686 N N . ALA A 1 83 ? -0.702 -3.680 -15.460 1.00 53.75 83 ALA A N 1
ATOM 687 C CA . ALA A 1 83 ? -1.688 -2.632 -15.273 1.00 53.75 83 ALA A CA 1
ATOM 688 C C . ALA A 1 83 ? -2.695 -2.760 -16.413 1.00 53.75 83 ALA A C 1
ATOM 690 O O . ALA A 1 83 ? -2.318 -2.767 -17.586 1.00 53.75 83 ALA A O 1
ATOM 691 N N . GLY A 1 84 ? -3.970 -2.931 -16.083 1.00 50.03 84 GLY A N 1
ATOM 692 C CA . GLY A 1 84 ? -4.981 -2.995 -17.120 1.00 50.03 84 GLY A CA 1
ATOM 693 C C . GLY A 1 84 ? -5.082 -1.690 -17.925 1.00 50.03 84 GLY A C 1
ATOM 694 O O . GLY A 1 84 ? -4.419 -0.688 -17.646 1.00 50.03 84 GLY A O 1
ATOM 695 N N . LYS A 1 85 ? -5.869 -1.730 -19.003 1.00 48.56 85 LYS A N 1
ATOM 696 C CA . LYS A 1 85 ? -5.945 -0.662 -20.013 1.00 48.56 85 LYS A CA 1
ATOM 697 C C . LYS A 1 85 ? -7.014 0.398 -19.716 1.00 48.56 85 LYS A C 1
ATOM 699 O O . LYS A 1 85 ? -7.208 1.306 -20.525 1.00 48.56 85 LYS A O 1
ATOM 704 N N . ASN A 1 86 ? -7.690 0.332 -18.574 1.00 44.03 86 ASN A N 1
ATOM 705 C CA . ASN A 1 86 ? -8.712 1.272 -18.145 1.00 44.03 86 ASN A CA 1
ATOM 706 C C . ASN A 1 86 ? -8.099 2.329 -17.228 1.00 44.03 86 ASN A C 1
ATOM 708 O O . ASN A 1 86 ? -7.335 2.054 -16.308 1.00 44.03 86 ASN A O 1
ATOM 712 N N . GLY A 1 87 ? -8.474 3.583 -17.478 1.00 46.50 87 GLY A N 1
ATOM 713 C CA . GLY A 1 87 ? -7.925 4.742 -16.774 1.00 46.50 87 GLY A CA 1
ATOM 714 C C . GLY A 1 87 ? -6.871 5.519 -17.562 1.00 46.50 87 GLY A C 1
ATOM 715 O O . GLY A 1 87 ? -6.444 6.559 -17.080 1.00 46.50 87 GLY A O 1
ATOM 716 N N . THR A 1 88 ? -6.540 5.119 -18.797 1.00 52.25 88 THR A N 1
ATOM 717 C CA . THR A 1 88 ? -5.493 5.714 -19.662 1.00 52.25 88 THR A CA 1
ATOM 718 C C . THR A 1 88 ? -5.667 7.187 -20.037 1.00 52.25 88 THR A C 1
ATOM 720 O O . THR A 1 88 ? -4.800 7.750 -20.703 1.00 52.25 88 THR A O 1
ATOM 723 N N . VAL A 1 89 ? -6.709 7.858 -19.533 1.00 51.47 89 VAL A N 1
ATOM 724 C CA . VAL A 1 89 ? -6.846 9.325 -19.562 1.00 51.47 89 VAL A CA 1
ATOM 725 C C . VAL A 1 89 ? -5.565 10.012 -19.070 1.00 51.47 89 VAL A C 1
ATOM 727 O O . VAL A 1 89 ? -5.217 11.080 -19.568 1.00 51.47 89 VAL A O 1
ATOM 730 N N . TYR A 1 90 ? -4.844 9.385 -18.132 1.00 49.25 90 TYR A N 1
ATOM 731 C CA . TYR A 1 90 ? -3.602 9.914 -17.562 1.00 49.25 90 TYR A CA 1
ATOM 732 C C . TYR A 1 90 ? -2.360 9.045 -17.843 1.00 49.25 90 TYR A C 1
ATOM 734 O O . TYR A 1 90 ? -1.323 9.249 -17.213 1.00 49.25 90 TYR A O 1
ATOM 742 N N . GLY A 1 91 ? -2.443 8.122 -18.810 1.00 52.53 91 GLY A N 1
ATOM 743 C CA . GLY A 1 91 ? -1.332 7.275 -19.266 1.00 52.53 91 GLY A CA 1
ATOM 744 C C . GLY A 1 91 ? -1.440 5.793 -18.889 1.00 52.53 91 GLY A C 1
ATOM 745 O O . GLY A 1 91 ? -2.382 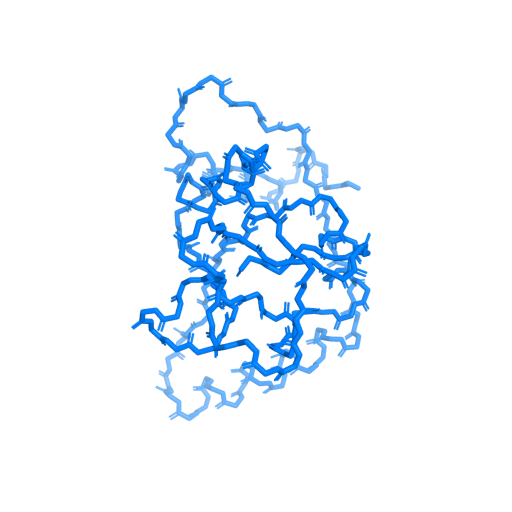5.346 -18.245 1.00 52.53 91 GLY A O 1
ATOM 746 N N . GLU A 1 92 ? -0.473 4.990 -19.315 1.00 60.34 92 GLU A N 1
ATOM 747 C CA . GLU A 1 92 ? -0.419 3.565 -18.971 1.00 60.34 92 GLU A CA 1
ATOM 748 C C . GLU A 1 92 ? 0.238 3.392 -17.598 1.00 60.34 92 GLU A C 1
ATOM 750 O O . GLU A 1 92 ? 1.389 3.789 -17.380 1.00 60.34 92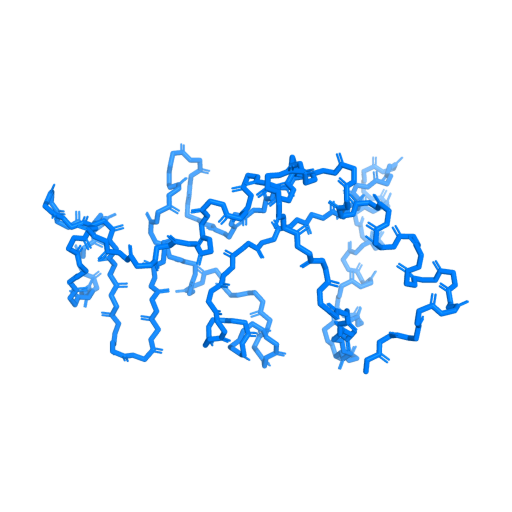 GLU A O 1
ATOM 755 N N . GLY A 1 93 ? -0.504 2.849 -16.634 1.00 63.56 93 GLY A N 1
ATOM 756 C CA . GLY A 1 93 ? -0.051 2.822 -15.252 1.00 63.56 93 GLY A CA 1
ATOM 757 C C . GLY A 1 93 ? -1.034 2.180 -14.290 1.00 63.56 93 GLY A C 1
ATOM 758 O O . GLY A 1 93 ? -2.179 1.897 -14.622 1.00 63.56 93 GLY A O 1
ATOM 759 N N . ILE A 1 9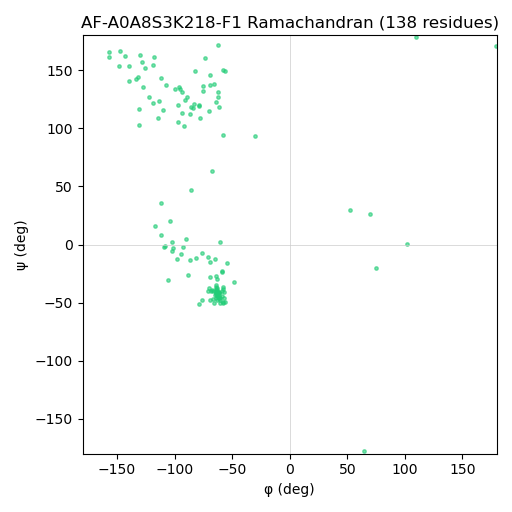4 ? -0.566 1.975 -13.062 1.00 73.19 94 ILE A N 1
ATOM 760 C CA . ILE A 1 94 ? -1.383 1.455 -11.969 1.00 73.19 94 ILE A CA 1
ATOM 761 C C . ILE A 1 94 ? -2.028 2.631 -11.251 1.00 73.19 94 ILE A C 1
ATOM 763 O O . ILE A 1 94 ? -1.350 3.565 -10.816 1.00 73.19 94 ILE A O 1
ATOM 767 N N . TYR A 1 95 ? -3.345 2.561 -11.112 1.00 74.69 95 TYR A N 1
ATOM 768 C CA . TYR A 1 95 ? -4.139 3.633 -10.540 1.00 74.69 95 TYR A CA 1
ATOM 769 C C . TYR A 1 95 ? -4.354 3.435 -9.044 1.00 74.69 95 TYR A C 1
ATOM 771 O O . TYR A 1 95 ? -4.786 2.377 -8.581 1.00 74.69 95 TYR A O 1
ATOM 779 N N . PHE A 1 96 ? -4.095 4.503 -8.298 1.00 79.00 96 PHE A N 1
ATOM 780 C CA . PHE A 1 96 ? -4.299 4.586 -6.860 1.00 79.00 96 PHE A CA 1
ATOM 781 C C . PHE A 1 96 ? -5.169 5.800 -6.533 1.00 79.00 96 PHE A C 1
ATOM 783 O O . PHE A 1 96 ? -5.136 6.809 -7.237 1.00 79.00 96 PHE A O 1
ATOM 790 N N . SER A 1 97 ? -5.925 5.738 -5.439 1.00 81.75 97 SER A N 1
ATOM 791 C CA . SER A 1 97 ? -6.726 6.869 -4.962 1.00 81.75 97 SER A CA 1
ATOM 792 C C . SER A 1 97 ? -6.520 7.116 -3.476 1.00 81.75 97 SER A C 1
ATOM 794 O O . SER A 1 97 ? -6.436 6.180 -2.691 1.00 81.75 97 SER A O 1
ATOM 796 N N . SER A 1 98 ? -6.527 8.379 -3.054 1.00 83.38 98 SER A N 1
ATOM 797 C CA . SER A 1 98 ? -6.615 8.739 -1.631 1.00 83.38 98 SER A CA 1
ATOM 798 C C . SER A 1 98 ? -7.998 8.454 -1.032 1.00 83.38 98 SER A C 1
ATOM 800 O O . SER A 1 98 ? -8.171 8.504 0.183 1.00 83.38 98 SER A O 1
ATOM 802 N N . ASN A 1 99 ? -8.994 8.146 -1.870 1.00 83.12 99 ASN A N 1
ATOM 803 C CA . ASN A 1 99 ? -10.359 7.873 -1.454 1.00 83.12 99 ASN A CA 1
ATOM 804 C C . ASN A 1 99 ? -10.701 6.386 -1.652 1.00 83.12 99 ASN A C 1
ATOM 806 O O . ASN A 1 99 ? -10.764 5.882 -2.780 1.00 83.12 99 ASN A O 1
ATOM 810 N N . SER A 1 100 ? -10.958 5.676 -0.553 1.00 84.31 100 SER A N 1
ATOM 811 C CA . SER A 1 100 ? -11.329 4.257 -0.588 1.00 84.31 100 SER A CA 1
ATOM 812 C C . SER A 1 100 ? -12.661 4.016 -1.305 1.00 84.31 100 SER A C 1
ATOM 814 O O . SER A 1 100 ? -12.776 3.047 -2.054 1.00 84.31 100 SER A O 1
ATOM 816 N N . SER A 1 101 ? -13.640 4.924 -1.191 1.00 83.75 101 SER A N 1
ATOM 817 C CA . SER A 1 101 ? -14.908 4.832 -1.938 1.00 83.75 101 SER A CA 1
ATOM 818 C C . SER A 1 101 ? -14.710 4.919 -3.444 1.00 83.75 101 SER A C 1
ATOM 820 O O . SER A 1 101 ? -15.428 4.254 -4.188 1.00 83.75 101 SER A O 1
ATOM 822 N N . TYR A 1 102 ? -13.775 5.759 -3.895 1.00 81.12 102 TYR A N 1
ATOM 823 C CA . TYR A 1 102 ? -13.439 5.880 -5.311 1.00 81.12 102 TYR A CA 1
ATOM 824 C C . TYR A 1 102 ? -12.818 4.581 -5.815 1.00 81.12 102 TYR A C 1
ATOM 826 O O . TYR A 1 102 ? -13.327 4.000 -6.766 1.00 81.12 102 TYR A O 1
ATOM 834 N N . SER A 1 103 ? -11.806 4.073 -5.106 1.00 81.06 103 SER A N 1
ATOM 835 C CA . SER A 1 103 ? -11.163 2.791 -5.428 1.00 81.06 103 SER A CA 1
ATOM 836 C C . SER A 1 103 ? -12.157 1.631 -5.430 1.00 81.06 103 SER A C 1
ATOM 838 O O . SER A 1 103 ? -12.111 0.769 -6.297 1.00 81.06 103 SER A O 1
ATOM 840 N N . HIS A 1 104 ? -13.120 1.633 -4.506 1.00 80.06 104 HIS A N 1
ATOM 841 C CA . HIS A 1 104 ? -14.130 0.586 -4.413 1.00 80.06 104 HIS A CA 1
ATOM 842 C C . HIS A 1 104 ? -15.053 0.501 -5.641 1.00 80.06 104 HIS A C 1
ATOM 844 O O . HIS A 1 104 ? -15.561 -0.578 -5.948 1.00 80.06 104 HIS A O 1
ATOM 850 N N . LYS A 1 105 ? -15.275 1.598 -6.378 1.00 75.50 105 LYS A N 1
ATOM 851 C CA . LYS A 1 105 ? -16.053 1.544 -7.631 1.00 75.50 105 LYS A CA 1
ATOM 852 C C . LYS A 1 105 ? -15.430 0.594 -8.658 1.00 75.50 105 LYS A C 1
ATOM 854 O O . LYS A 1 105 ? -16.151 0.050 -9.480 1.00 75.50 105 LYS A O 1
ATOM 859 N N . TYR A 1 106 ? -14.127 0.348 -8.546 1.00 71.06 106 TYR A N 1
ATOM 860 C CA . TYR A 1 106 ? -13.370 -0.566 -9.398 1.00 71.06 106 TYR A CA 1
ATOM 861 C C . TYR A 1 106 ? -13.284 -1.997 -8.825 1.00 71.06 106 TYR A C 1
ATOM 863 O O . TYR A 1 106 ? -12.747 -2.881 -9.476 1.00 71.06 106 TYR A O 1
ATOM 871 N N . VAL A 1 107 ? -13.842 -2.247 -7.626 1.00 70.56 107 VAL A N 1
ATOM 872 C CA . VAL A 1 107 ? -13.947 -3.586 -6.993 1.00 70.56 107 VAL A CA 1
ATOM 873 C C . VAL A 1 107 ? -15.232 -4.314 -7.411 1.00 70.56 107 VAL A C 1
ATOM 875 O O . VAL A 1 107 ? -15.297 -5.536 -7.351 1.00 70.56 107 VAL A O 1
ATOM 878 N N . SER A 1 108 ? -16.278 -3.566 -7.783 1.00 52.09 108 SER A N 1
ATOM 879 C CA . SER A 1 108 ? -17.675 -4.035 -7.850 1.00 52.09 108 SER A CA 1
ATOM 880 C C . SER A 1 108 ? -18.249 -4.126 -9.263 1.00 52.09 108 SER A C 1
ATOM 882 O O . SER A 1 108 ? -19.443 -3.927 -9.471 1.00 52.09 108 SER A O 1
ATOM 884 N N . THR A 1 109 ? -17.426 -4.498 -10.232 1.00 43.41 109 THR A N 1
ATOM 885 C CA . THR A 1 109 ? -17.942 -5.098 -11.459 1.00 43.41 109 THR A CA 1
ATOM 886 C C . THR A 1 109 ? -17.816 -6.626 -11.285 1.00 43.41 109 THR A C 1
ATOM 888 O O . THR A 1 109 ? -16.731 -7.183 -11.295 1.00 43.41 109 THR A O 1
ATOM 891 N N . ASN A 1 110 ? -18.898 -7.377 -11.038 1.00 42.09 110 ASN A N 1
ATOM 892 C CA . ASN A 1 110 ? -19.682 -7.883 -12.165 1.00 42.09 110 ASN A CA 1
ATOM 893 C C . ASN A 1 110 ? -19.585 -6.917 -13.336 1.00 42.09 110 ASN A C 1
ATOM 895 O O . ASN A 1 110 ? -20.305 -5.923 -13.392 1.00 42.09 110 ASN A O 1
ATOM 899 N N . PHE A 1 111 ? -18.631 -7.161 -14.228 1.00 39.69 111 PHE A N 1
ATOM 900 C CA . PHE A 1 111 ? -18.627 -6.513 -15.527 1.00 39.69 111 PHE A CA 1
ATOM 901 C C . PHE A 1 111 ? -19.961 -6.887 -16.198 1.00 39.69 111 PHE A C 1
ATOM 903 O O . PHE A 1 111 ? -20.111 -7.969 -16.745 1.00 39.69 111 PHE A O 1
ATOM 910 N N . ILE A 1 112 ? -20.979 -6.026 -16.063 1.00 40.19 112 ILE A N 1
ATOM 911 C CA . ILE A 1 112 ? -22.111 -5.948 -17.008 1.00 40.19 112 ILE A CA 1
ATOM 912 C C . ILE A 1 112 ? -21.634 -5.218 -18.279 1.00 40.19 112 ILE A C 1
ATOM 914 O O . ILE A 1 112 ? -22.324 -5.165 -19.289 1.00 40.19 112 ILE A O 1
ATOM 918 N N . GLY A 1 113 ? -20.418 -4.678 -18.248 1.00 47.16 113 GLY A N 1
ATOM 919 C CA . GLY A 1 113 ? -19.642 -4.431 -19.442 1.00 47.16 113 GLY A CA 1
ATOM 920 C C . GLY A 1 113 ? -19.191 -5.731 -20.070 1.00 47.16 113 GLY A C 1
ATOM 921 O O . GLY A 1 113 ? -18.771 -6.639 -19.358 1.00 47.16 113 GLY A O 1
ATOM 922 N N . LYS A 1 114 ? -19.263 -5.857 -21.392 1.00 49.66 114 LYS A N 1
ATOM 923 C CA . LYS A 1 114 ? -18.749 -7.066 -22.034 1.00 49.66 114 LYS A CA 1
ATOM 924 C C . LYS A 1 114 ? -17.236 -7.140 -21.756 1.00 49.66 114 LYS A C 1
ATOM 926 O O . LYS A 1 114 ? -16.521 -6.164 -21.963 1.00 49.66 114 LYS A O 1
ATOM 931 N N . THR A 1 115 ? -16.733 -8.284 -21.307 1.00 49.19 115 THR A N 1
ATOM 932 C CA . THR A 1 115 ? -15.286 -8.556 -21.227 1.00 49.19 115 THR A CA 1
ATOM 933 C C . THR A 1 115 ? -14.889 -9.392 -22.437 1.00 49.19 115 THR A C 1
ATOM 935 O O . THR A 1 115 ? -15.585 -10.346 -22.784 1.00 49.19 115 THR A O 1
ATOM 938 N N . THR A 1 116 ? -13.798 -9.029 -23.111 1.00 56.25 116 THR A N 1
ATOM 939 C CA . THR A 1 116 ? -13.281 -9.783 -24.268 1.00 56.25 116 THR A CA 1
ATOM 940 C C . THR A 1 116 ? -11.881 -10.322 -24.003 1.00 56.25 116 THR A C 1
ATOM 942 O O . THR A 1 116 ? -11.173 -9.837 -23.119 1.00 56.25 116 THR A O 1
ATOM 945 N N . LYS A 1 117 ? -11.453 -11.322 -24.778 1.00 57.31 117 LYS A N 1
ATOM 946 C CA . LYS A 1 117 ? -10.052 -11.750 -24.769 1.00 57.31 117 LYS A CA 1
ATOM 947 C C . LYS A 1 117 ? -9.163 -10.604 -25.245 1.00 57.31 117 LYS A C 1
ATOM 949 O O . LYS A 1 117 ? -9.399 -10.037 -26.312 1.00 57.31 117 LYS A O 1
ATOM 954 N N . GLY A 1 118 ? -8.148 -10.270 -24.454 1.00 53.19 118 GLY A N 1
ATOM 955 C CA . GLY A 1 118 ? -7.134 -9.296 -24.847 1.00 53.19 118 GLY A CA 1
ATOM 956 C C . GLY A 1 118 ? -6.245 -9.841 -25.965 1.00 53.19 118 GLY A C 1
ATOM 957 O O . GLY A 1 118 ? -5.946 -11.033 -26.001 1.00 53.19 118 GLY A O 1
ATOM 958 N N . ASN A 1 119 ? -5.800 -8.973 -26.874 1.00 57.31 119 ASN A N 1
ATOM 959 C CA . ASN A 1 119 ? -4.722 -9.285 -27.813 1.00 57.31 119 ASN A CA 1
ATOM 960 C C . ASN A 1 119 ? -3.639 -8.190 -27.776 1.00 57.31 119 ASN A C 1
ATOM 962 O O . ASN A 1 119 ? -3.903 -7.049 -27.387 1.00 57.31 119 ASN A O 1
ATOM 966 N N . SER A 1 120 ? -2.417 -8.541 -28.184 1.00 51.94 120 SER A N 1
ATOM 967 C CA . SER A 1 120 ? -1.227 -7.674 -28.131 1.00 51.94 120 SER A CA 1
ATOM 968 C C . SER A 1 120 ? -1.291 -6.435 -29.036 1.00 51.94 120 SER A C 1
ATOM 970 O O . SER A 1 120 ? -0.479 -5.530 -28.891 1.00 51.94 120 SER A O 1
ATOM 972 N N . SER A 1 121 ? -2.255 -6.376 -29.951 1.00 51.53 121 SER A N 1
ATOM 973 C CA . SER A 1 121 ? -2.512 -5.279 -30.890 1.00 51.53 121 SER A CA 1
ATOM 974 C C . SER A 1 121 ? -3.677 -4.365 -30.470 1.00 51.53 121 SER A C 1
ATOM 976 O O . SER A 1 121 ? -3.969 -3.394 -31.164 1.00 51.53 121 SER A O 1
ATOM 978 N N . MET A 1 122 ? -4.377 -4.656 -29.367 1.00 45.97 122 MET A N 1
ATOM 979 C CA . MET A 1 122 ? -5.514 -3.852 -28.900 1.00 45.97 122 MET A CA 1
ATOM 980 C C . MET A 1 122 ? -5.041 -2.697 -28.023 1.00 45.97 122 MET A C 1
ATOM 982 O O . MET A 1 122 ? -4.598 -2.931 -26.907 1.00 45.97 122 MET A O 1
ATOM 986 N N . ASN A 1 123 ? -5.180 -1.451 -28.469 1.00 49.31 123 ASN A N 1
ATOM 987 C CA . ASN A 1 123 ? -4.789 -0.275 -27.670 1.00 49.31 123 ASN A CA 1
ATOM 988 C C . ASN A 1 123 ? -5.898 0.216 -26.723 1.00 49.31 123 ASN A C 1
ATOM 990 O O . ASN A 1 123 ? -5.640 0.982 -25.803 1.00 49.31 123 ASN A O 1
ATOM 994 N N . THR A 1 124 ? -7.121 -0.266 -26.924 1.00 44.47 124 THR A N 1
ATOM 995 C CA . THR A 1 124 ? -8.288 -0.080 -26.056 1.00 44.47 124 THR A CA 1
ATOM 996 C C . THR A 1 124 ? -9.106 -1.370 -26.069 1.00 44.47 124 THR A C 1
ATOM 998 O O . THR A 1 124 ? -8.965 -2.188 -26.986 1.00 44.47 124 THR A O 1
ATOM 1001 N N . ALA A 1 125 ? -9.993 -1.564 -25.091 1.00 46.72 125 ALA A N 1
ATOM 1002 C CA . ALA A 1 125 ? -11.060 -2.545 -25.259 1.00 46.72 125 ALA A CA 1
ATOM 1003 C C . ALA A 1 125 ? -11.904 -2.180 -26.505 1.00 46.72 125 ALA A C 1
ATOM 1005 O O . ALA A 1 125 ? -11.961 -1.011 -26.908 1.00 46.72 125 ALA A O 1
ATOM 1006 N N . LEU A 1 126 ? -12.481 -3.183 -27.181 1.00 53.34 126 LEU A N 1
ATOM 1007 C CA . LEU A 1 126 ? -13.398 -2.942 -28.305 1.00 53.34 126 LEU A CA 1
ATOM 1008 C C . LEU A 1 126 ? -14.541 -2.038 -27.829 1.00 53.34 126 LEU A C 1
ATOM 1010 O O . LEU A 1 126 ? -14.933 -2.133 -26.679 1.00 53.34 126 LEU A O 1
ATOM 1014 N N . VAL A 1 127 ? -15.105 -1.209 -28.712 1.00 48.66 127 VAL A N 1
ATOM 1015 C CA . VAL A 1 127 ? -16.095 -0.156 -28.377 1.00 48.66 127 VAL A CA 1
ATOM 1016 C C . VAL A 1 127 ? -17.335 -0.668 -27.610 1.00 48.66 127 VAL A C 1
ATOM 1018 O O . VAL A 1 127 ? -18.043 0.117 -26.991 1.00 48.66 127 VAL A O 1
ATOM 1021 N N . GLU A 1 128 ? -17.585 -1.979 -27.600 1.00 47.66 128 GLU A N 1
ATOM 1022 C CA . GLU A 1 128 ? -18.677 -2.622 -26.852 1.00 47.66 128 GLU A CA 1
ATOM 1023 C C . GLU A 1 128 ? -18.248 -3.326 -25.551 1.00 47.66 128 GLU A C 1
ATOM 1025 O O . GLU A 1 128 ? -19.067 -3.995 -24.919 1.00 47.66 128 GLU A O 1
ATOM 1030 N N . PHE A 1 129 ? -16.967 -3.254 -25.195 1.00 49.22 129 PHE A N 1
ATOM 1031 C CA . PHE A 1 129 ? -16.343 -4.015 -24.123 1.00 49.22 129 PHE A CA 1
ATOM 1032 C C . PHE A 1 129 ? -15.613 -3.072 -23.172 1.00 49.22 129 PHE A C 1
ATOM 1034 O O . PHE A 1 129 ? -14.879 -2.189 -23.601 1.00 49.22 129 PHE A O 1
ATOM 1041 N N . ASP A 1 130 ? -15.780 -3.297 -21.875 1.00 52.28 130 ASP A N 1
ATOM 1042 C CA . ASP A 1 130 ? -15.260 -2.401 -20.840 1.00 52.28 130 ASP A CA 1
ATOM 1043 C C . ASP A 1 130 ? -13.972 -2.945 -20.189 1.00 52.28 130 ASP A C 1
ATOM 1045 O O . ASP A 1 130 ? -13.364 -2.273 -19.364 1.00 52.28 130 ASP A O 1
ATOM 1049 N N . SER A 1 131 ? -13.541 -4.169 -20.518 1.00 54.41 131 SER A N 1
ATOM 1050 C CA . SER A 1 131 ? -12.281 -4.769 -20.040 1.00 54.41 131 SER A CA 1
ATOM 1051 C C . SER A 1 131 ? -11.762 -5.870 -20.958 1.00 54.41 131 SER A C 1
ATOM 1053 O O . SER A 1 131 ? -12.485 -6.397 -21.816 1.00 54.41 131 SER A O 1
ATOM 1055 N N . THR A 1 132 ? -10.499 -6.248 -20.750 1.00 52.09 132 THR A N 1
ATOM 1056 C CA . THR A 1 132 ? -9.886 -7.412 -21.392 1.00 52.09 132 THR A CA 1
ATOM 1057 C C . THR A 1 132 ? -9.428 -8.448 -20.362 1.00 52.09 132 THR A C 1
ATOM 1059 O O . THR A 1 132 ? -9.171 -8.136 -19.202 1.00 52.09 132 THR A O 1
ATOM 1062 N N . THR A 1 133 ? -9.350 -9.713 -20.769 1.00 47.69 133 THR A N 1
ATOM 1063 C CA . THR A 1 133 ? -8.841 -10.815 -19.936 1.00 47.69 133 THR A CA 1
ATOM 1064 C C . THR A 1 133 ? -7.978 -11.769 -20.760 1.00 47.69 133 THR A C 1
ATOM 1066 O O . THR A 1 133 ? -8.167 -11.881 -21.973 1.00 47.69 133 THR A O 1
ATOM 1069 N N . ASP A 1 134 ? -7.041 -12.464 -20.115 1.00 50.12 134 ASP A N 1
ATOM 1070 C CA . ASP A 1 134 ? -6.301 -13.609 -20.672 1.00 50.12 134 ASP A CA 1
ATOM 1071 C C . ASP A 1 134 ? -6.802 -14.954 -20.111 1.00 50.12 134 ASP A C 1
ATOM 1073 O O . ASP A 1 134 ? -6.087 -15.951 -20.157 1.00 50.12 134 ASP A O 1
ATOM 1077 N N . GLU A 1 135 ? -8.030 -14.969 -19.579 1.00 41.91 135 GLU A N 1
ATOM 1078 C CA . GLU A 1 135 ? -8.680 -16.071 -18.846 1.00 41.91 135 GLU A CA 1
ATOM 1079 C C . GLU A 1 135 ? -8.176 -16.282 -17.413 1.00 41.91 135 GLU A C 1
ATOM 1081 O O . GLU A 1 135 ? -8.911 -16.839 -16.599 1.00 41.91 135 GLU A O 1
ATOM 1086 N N . ASN A 1 136 ? -6.985 -15.791 -17.070 1.00 39.41 136 ASN A N 1
ATOM 1087 C CA . ASN A 1 136 ? -6.411 -15.920 -15.729 1.00 39.41 136 ASN A CA 1
ATOM 1088 C C . ASN A 1 136 ? -6.462 -14.603 -14.945 1.00 39.41 136 ASN A C 1
ATOM 1090 O O . ASN A 1 136 ? -6.603 -14.606 -13.720 1.00 39.41 136 ASN A O 1
ATOM 1094 N N . TYR A 1 137 ? -6.390 -13.476 -15.651 1.00 41.56 137 TYR A N 1
ATOM 1095 C CA . TYR A 1 137 ? -6.337 -12.134 -15.094 1.00 41.56 137 TYR A CA 1
ATOM 1096 C C . TYR A 1 137 ? -7.315 -11.213 -15.823 1.00 41.56 137 TYR A C 1
ATOM 1098 O O . TYR A 1 137 ? -7.522 -11.312 -17.035 1.00 41.56 137 TYR A O 1
ATOM 1106 N N . ILE A 1 138 ? -7.946 -10.316 -15.065 1.00 45.28 138 ILE A N 1
ATOM 1107 C CA . ILE A 1 138 ? -8.760 -9.230 -15.613 1.00 45.28 138 ILE A CA 1
ATOM 1108 C C . ILE A 1 138 ? -7.877 -7.996 -15.653 1.00 45.28 138 ILE A C 1
ATOM 1110 O O . ILE A 1 138 ? -7.393 -7.527 -14.622 1.00 45.28 138 ILE A O 1
ATOM 1114 N N . PHE A 1 139 ? -7.699 -7.473 -16.854 1.00 50.38 139 PHE A N 1
ATOM 1115 C CA . PHE A 1 139 ? -6.998 -6.235 -17.104 1.00 50.38 139 PHE A CA 1
ATOM 1116 C C . PHE A 1 139 ? -8.054 -5.133 -17.084 1.00 50.38 139 PHE A C 1
ATOM 1118 O O . PHE A 1 139 ? -8.859 -5.007 -18.013 1.00 50.38 139 PHE A O 1
ATOM 1125 N N . LEU A 1 140 ? -8.088 -4.417 -15.953 1.00 49.19 140 LEU A N 1
ATOM 1126 C CA . LEU A 1 140 ? -8.825 -3.164 -15.803 1.00 49.19 140 LEU A CA 1
ATOM 1127 C C . LEU A 1 140 ? -8.116 -2.109 -16.612 1.00 49.19 140 LEU A C 1
ATOM 1129 O O . LEU A 1 140 ? -7.274 -1.369 -16.080 1.00 49.19 140 LEU A O 1
#

InterPro domains:
  IPR012317 Poly(ADP-ribose) polymerase, catalytic domain [PF00644] (6-109)
  IPR012317 Poly(ADP-ribose) polymerase, catalytic domain [PS51059] (1-140)
  IPR051712 Mono-ADP-ribosyltransferase and antiviral protein [PTHR45740] (2-125)

Mean predicted aligned error: 10.53 Å

Sequence (140 aa):
MVQKTTEEYQSISAHFQSSTKSNGKELIRIELIKNEQWYVKYRAHFQDFATRLKQNTERHLYHGCAQTAADAIIKNCFDRDFAGKNGTVYGEGIYFSSNSSYSHKYVSTNFIGKTTKGNSSMNTALVEFDSTTDENYIFL

Foldseek 3Di:
DDDCPDPVNVVVVVLQVVLDPPPVDDDDDDDDQDDPVVVVVVVVVQVVCCVVVVDRPDDDWDAAAEPLVVVVCSVPNDDLVLAALPPCVVHRGGDIHSHNNVNNVHNDDPPPQAEEADDPPDNAPDPRGDWHDPVRDTRD

Nearest PDB structures (foldseek):
  7pox-assembly1_AAA  TM=6.990E-01  e=7.666E-05  Homo sapiens
  2pqf-assembly9_A  TM=7.291E-01  e=1.895E-04  Homo sapiens
  2pqf-assembly8_B  TM=7.106E-01  e=1.665E-04  Homo sapiens
  2pqf-assembly7_F-2  TM=7.211E-01  e=7.368E-04  Homo sapiens
  6ek3-assembly1_B  TM=6.928E-01  e=1.708E-03  Homo sapiens

Radius of gyration: 17.25 Å; Cα contacts (8 Å, |Δi|>4): 144; chains: 1; bounding box: 41×34×51 Å

Solvent-accessible surface area (backbone atoms only — n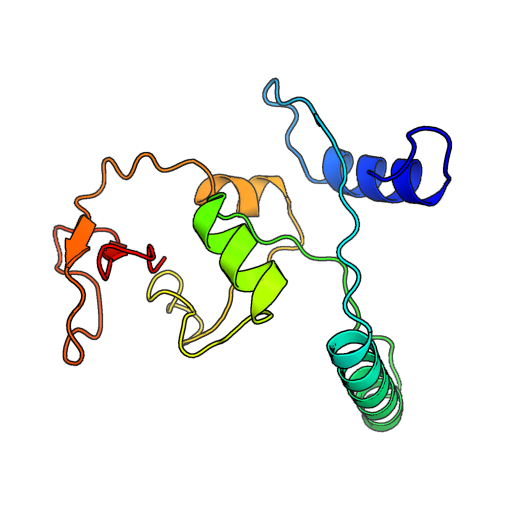ot comparable to full-atom values): 8678 Å² total; per-residue (Å²): 113,58,54,80,86,38,70,67,38,46,53,54,49,51,59,46,50,77,33,33,76,82,78,85,74,78,90,86,81,54,74,82,86,85,54,68,74,60,48,54,54,50,53,52,52,51,52,51,46,36,66,77,66,74,46,89,80,85,76,84,65,28,71,40,59,50,70,70,57,48,56,47,33,71,75,70,44,90,49,60,96,67,32,24,76,56,72,49,92,82,45,93,45,74,75,70,28,81,34,42,46,65,21,42,66,60,42,70,59,79,67,85,44,42,70,41,78,60,56,98,84,58,90,56,57,55,99,79,30,73,28,29,25,81,89,82,50,78,29,63

pLDDT: mean 73.51, std 18.17, range [39.41, 95.88]

Organism: NCBI:txid392030